Protein AF-A0A842V1J4-F1 (afdb_monomer_lite)

Structure (mmCIF, N/CA/C/O backbone):
data_AF-A0A842V1J4-F1
#
_entry.id   AF-A0A842V1J4-F1
#
loop_
_atom_site.group_PDB
_atom_site.id
_atom_site.type_symbol
_atom_site.label_atom_id
_atom_site.label_alt_id
_atom_site.label_comp_id
_atom_site.label_asym_id
_atom_site.label_entity_id
_atom_site.label_seq_id
_atom_site.pdbx_PDB_ins_code
_atom_site.Cartn_x
_atom_site.Cartn_y
_atom_site.Cartn_z
_atom_site.occupancy
_atom_site.B_iso_or_equiv
_atom_site.auth_seq_id
_atom_site.auth_comp_id
_atom_site.auth_asym_id
_atom_site.auth_atom_id
_atom_site.pdbx_PDB_model_num
ATOM 1 N N . MET A 1 1 ? 7.058 -19.349 8.840 1.00 51.25 1 MET A N 1
ATOM 2 C CA . MET A 1 1 ? 5.734 -18.700 9.004 1.00 51.25 1 MET A CA 1
ATOM 3 C C . MET A 1 1 ? 5.603 -17.561 7.998 1.00 51.25 1 MET A C 1
ATOM 5 O O . MET A 1 1 ? 6.221 -16.518 8.178 1.00 51.25 1 MET A O 1
ATOM 9 N N . GLY A 1 2 ? 4.884 -17.781 6.893 1.00 62.12 2 GLY A N 1
ATOM 10 C CA . GLY A 1 2 ? 4.712 -16.775 5.840 1.00 62.12 2 GLY A CA 1
ATOM 11 C C . GLY A 1 2 ? 3.814 -15.622 6.294 1.00 62.12 2 GLY A C 1
ATOM 12 O O . GLY A 1 2 ? 2.779 -15.837 6.920 1.00 62.12 2 GLY A O 1
ATOM 13 N N . ARG A 1 3 ? 4.195 -14.379 5.980 1.00 76.44 3 ARG A N 1
ATOM 14 C CA . ARG A 1 3 ? 3.360 -13.198 6.236 1.00 76.44 3 ARG A CA 1
ATOM 15 C C . ARG A 1 3 ? 2.304 -13.086 5.133 1.00 76.44 3 ARG A C 1
ATOM 17 O O . ARG A 1 3 ? 2.518 -12.400 4.136 1.00 76.44 3 ARG A O 1
ATOM 24 N N . ILE A 1 4 ? 1.178 -13.774 5.311 1.00 79.69 4 ILE A N 1
ATOM 25 C CA . ILE A 1 4 ? 0.044 -13.707 4.381 1.00 79.69 4 ILE A CA 1
ATOM 26 C C . ILE A 1 4 ? -0.628 -12.334 4.511 1.00 79.69 4 ILE A C 1
ATOM 28 O O . ILE A 1 4 ? -0.904 -11.855 5.613 1.00 79.69 4 ILE A O 1
ATOM 32 N N . ARG A 1 5 ? -0.872 -11.679 3.371 1.00 80.06 5 ARG A N 1
ATOM 33 C CA . ARG A 1 5 ? -1.662 -10.443 3.322 1.00 80.06 5 ARG A CA 1
ATOM 34 C C . ARG A 1 5 ? -3.123 -10.799 3.569 1.00 80.06 5 ARG A C 1
ATOM 36 O O . ARG A 1 5 ? -3.680 -11.592 2.816 1.00 80.06 5 ARG A O 1
ATOM 43 N N . THR A 1 6 ? -3.726 -10.215 4.598 1.00 90.19 6 THR A N 1
ATOM 44 C CA . THR A 1 6 ? -5.154 -10.405 4.868 1.00 90.19 6 THR A CA 1
ATOM 45 C C . THR A 1 6 ? -6.001 -9.723 3.793 1.00 90.19 6 THR A C 1
ATOM 47 O O . THR A 1 6 ? -5.547 -8.782 3.132 1.00 90.19 6 THR A O 1
ATOM 50 N N . VAL A 1 7 ? -7.239 -10.194 3.635 1.00 91.19 7 VAL A N 1
ATOM 51 C CA . VAL A 1 7 ? -8.222 -9.635 2.691 1.00 91.19 7 VAL A CA 1
ATOM 52 C C . VAL A 1 7 ? -8.452 -8.147 2.951 1.00 91.19 7 VAL A C 1
ATOM 54 O O . VAL A 1 7 ? -8.476 -7.359 2.014 1.00 91.19 7 VAL A O 1
ATOM 57 N N . GLU A 1 8 ? -8.510 -7.748 4.222 1.00 90.44 8 GLU A N 1
ATOM 58 C CA . GLU A 1 8 ? -8.647 -6.351 4.645 1.00 90.44 8 GLU A CA 1
ATOM 59 C C . GLU A 1 8 ? -7.568 -5.442 4.036 1.00 90.44 8 GLU A C 1
ATOM 61 O O . GLU A 1 8 ? -7.884 -4.414 3.441 1.00 90.44 8 GLU A O 1
ATOM 66 N N . ILE A 1 9 ? -6.289 -5.842 4.112 1.00 91.75 9 ILE A N 1
ATOM 67 C CA . ILE A 1 9 ? -5.185 -5.041 3.564 1.00 91.75 9 ILE A CA 1
ATOM 68 C C . ILE A 1 9 ? -5.324 -4.893 2.050 1.00 91.75 9 ILE A C 1
ATOM 70 O O . ILE A 1 9 ? -5.088 -3.801 1.537 1.00 91.75 9 ILE A O 1
ATOM 74 N N . ARG A 1 10 ? -5.702 -5.964 1.336 1.00 90.94 10 ARG A N 1
ATOM 75 C CA . ARG A 1 10 ? -5.929 -5.898 -0.116 1.00 90.94 10 ARG A CA 1
ATOM 76 C C . ARG A 1 10 ? -7.085 -4.958 -0.444 1.00 90.94 10 ARG A C 1
ATOM 78 O O . ARG A 1 10 ? -6.868 -4.007 -1.174 1.00 90.94 10 ARG A O 1
ATOM 85 N N . SER A 1 11 ? -8.236 -5.134 0.203 1.00 92.69 11 SER A N 1
ATOM 86 C CA . SER A 1 11 ? -9.426 -4.316 -0.049 1.00 92.69 11 SER A CA 1
ATOM 87 C C . SER A 1 11 ? -9.175 -2.822 0.174 1.00 92.69 11 SER A C 1
ATOM 89 O O . SER A 1 11 ? -9.555 -2.004 -0.659 1.00 92.69 11 SER A O 1
ATOM 91 N N . ILE A 1 12 ? -8.488 -2.447 1.260 1.00 92.62 12 ILE A N 1
ATOM 92 C CA . ILE A 1 12 ? -8.124 -1.043 1.509 1.00 92.62 12 ILE A CA 1
ATOM 93 C C . ILE A 1 12 ? -7.134 -0.545 0.449 1.00 92.62 12 ILE A C 1
ATOM 95 O O . ILE A 1 12 ? -7.269 0.574 -0.038 1.00 92.62 12 ILE A O 1
ATOM 99 N N . THR A 1 13 ? -6.157 -1.375 0.067 1.00 92.19 13 THR A N 1
ATOM 100 C CA . THR A 1 13 ? -5.198 -1.022 -0.992 1.00 92.19 13 THR A CA 1
ATOM 101 C C . THR A 1 13 ? -5.925 -0.749 -2.310 1.00 92.19 13 THR A C 1
ATOM 103 O O . THR A 1 13 ? -5.694 0.291 -2.915 1.00 92.19 13 THR A O 1
ATOM 106 N N . ASP A 1 14 ? -6.841 -1.629 -2.714 1.00 91.94 14 ASP A N 1
ATOM 107 C CA . ASP A 1 14 ? -7.593 -1.508 -3.966 1.00 91.94 14 ASP A CA 1
ATOM 108 C C . ASP A 1 14 ? -8.500 -0.272 -3.956 1.00 91.94 14 ASP A C 1
ATOM 110 O O . ASP A 1 14 ? -8.536 0.475 -4.931 1.00 91.94 14 ASP A O 1
ATOM 114 N N . LYS A 1 15 ? -9.162 0.020 -2.826 1.00 92.19 15 LYS A N 1
ATOM 115 C CA . LYS A 1 15 ? -9.942 1.259 -2.653 1.00 92.19 15 LYS A CA 1
ATOM 116 C C . LYS A 1 15 ? -9.083 2.508 -2.834 1.00 92.19 15 LYS A C 1
ATOM 118 O O . LYS A 1 15 ? -9.506 3.453 -3.493 1.00 92.19 15 LYS A O 1
ATOM 123 N N . ILE A 1 16 ? -7.884 2.519 -2.253 1.00 91.81 16 ILE A N 1
ATOM 124 C CA . ILE A 1 16 ? -6.962 3.652 -2.370 1.00 91.81 16 ILE A CA 1
ATOM 125 C C . ILE A 1 16 ? -6.465 3.791 -3.803 1.00 91.81 16 ILE A C 1
ATOM 127 O O . ILE A 1 16 ? -6.448 4.906 -4.309 1.00 91.81 16 ILE A O 1
ATOM 131 N N . LEU A 1 17 ? -6.109 2.689 -4.463 1.00 90.00 17 LEU A N 1
ATOM 132 C CA . LEU A 1 17 ? -5.642 2.709 -5.850 1.00 90.00 17 LEU A CA 1
ATOM 133 C C . LEU A 1 17 ? -6.749 3.069 -6.849 1.00 90.00 17 LEU A C 1
ATOM 135 O O . LEU A 1 17 ? -6.458 3.648 -7.892 1.00 90.00 17 LEU A O 1
ATOM 139 N N . GLY A 1 18 ? -8.009 2.782 -6.517 1.00 87.56 18 GLY A N 1
ATOM 140 C CA . GLY A 1 18 ? -9.166 3.250 -7.278 1.00 87.56 18 GLY A CA 1
ATOM 141 C C . GLY A 1 18 ? -9.406 4.759 -7.150 1.00 87.56 18 GLY A C 1
ATOM 142 O O . GLY A 1 18 ? -9.894 5.374 -8.092 1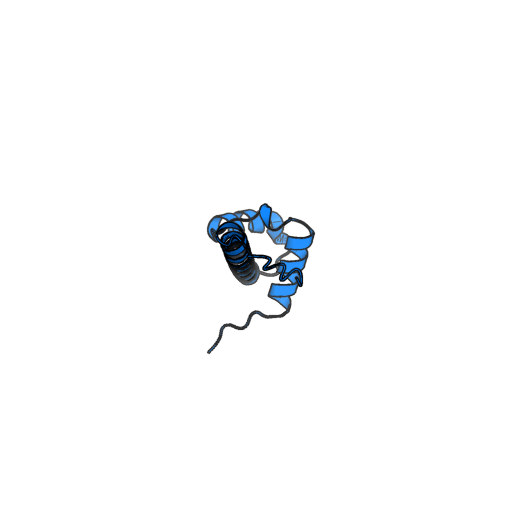.00 87.56 18 GLY A O 1
ATOM 143 N N . LYS A 1 19 ? -9.048 5.368 -6.009 1.00 88.94 19 LYS A N 1
ATOM 144 C CA . LYS A 1 19 ? -9.148 6.825 -5.784 1.00 88.94 19 LYS A CA 1
ATOM 145 C C . LYS A 1 19 ? -7.917 7.589 -6.281 1.00 88.94 19 LYS A C 1
ATOM 147 O O . LYS A 1 19 ? -8.039 8.697 -6.792 1.00 88.94 19 LYS A O 1
ATOM 152 N N . TYR A 1 20 ? -6.734 7.011 -6.100 1.00 85.94 20 TYR A N 1
ATOM 153 C CA . TYR A 1 20 ? -5.440 7.597 -6.422 1.00 85.94 20 TYR A CA 1
ATOM 154 C C . TYR A 1 20 ? -4.669 6.591 -7.267 1.00 85.94 20 TYR A C 1
ATOM 156 O O . TYR A 1 20 ? -4.205 5.576 -6.750 1.00 85.94 20 TYR A O 1
ATOM 164 N N . SER A 1 21 ? -4.531 6.869 -8.562 1.00 84.06 21 SER A N 1
ATOM 165 C CA . SER A 1 21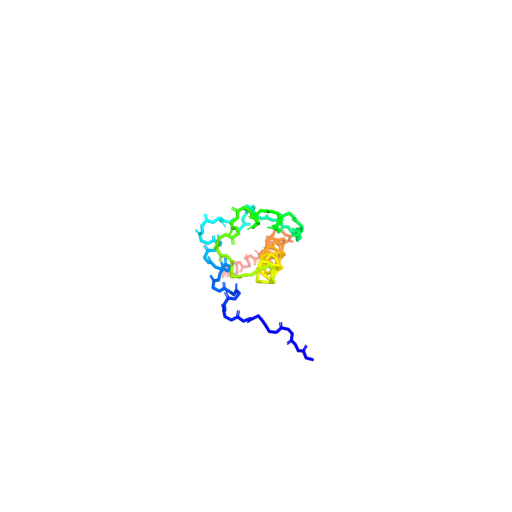 ? -3.804 6.005 -9.491 1.00 84.06 21 SER A CA 1
ATOM 166 C C . SER A 1 21 ? -2.440 5.592 -8.933 1.00 84.06 21 SER A C 1
ATOM 168 O O . SER A 1 21 ? -1.759 6.381 -8.276 1.00 84.06 21 SER A O 1
ATOM 170 N N . LEU A 1 22 ? -2.006 4.368 -9.246 1.00 84.44 22 LEU A N 1
ATOM 171 C CA . LEU A 1 22 ? -0.738 3.803 -8.762 1.00 84.44 22 LEU A CA 1
ATOM 172 C C . LEU A 1 22 ? 0.491 4.682 -9.075 1.00 84.44 22 LEU A C 1
ATOM 174 O O . LEU A 1 22 ? 1.464 4.653 -8.333 1.00 84.44 22 LEU A O 1
ATOM 178 N N . ASP A 1 23 ? 0.413 5.500 -10.123 1.00 85.31 23 ASP A N 1
ATOM 179 C CA . ASP A 1 23 ? 1.442 6.463 -10.536 1.00 85.31 23 ASP A CA 1
ATOM 180 C C . ASP A 1 23 ? 1.680 7.597 -9.516 1.00 85.31 23 ASP A C 1
ATOM 182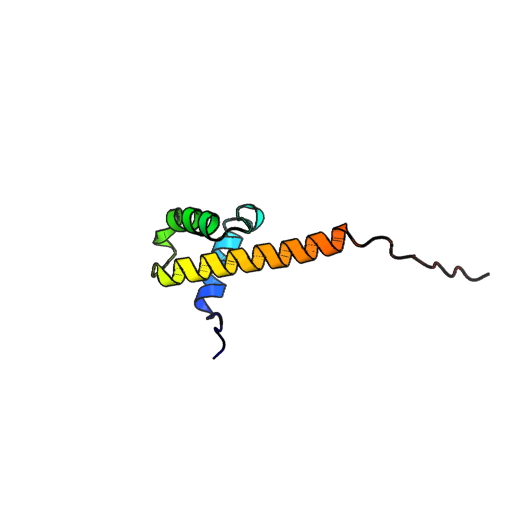 O O . ASP A 1 23 ? 2.757 8.172 -9.433 1.00 85.31 23 ASP A O 1
ATOM 186 N N . SER A 1 24 ? 0.694 7.880 -8.657 1.00 86.69 24 SER A N 1
ATOM 187 C CA . SER A 1 24 ? 0.825 8.849 -7.555 1.00 86.69 24 SER A CA 1
ATOM 188 C C . SER A 1 24 ? 1.678 8.344 -6.384 1.00 86.69 24 SER A C 1
ATOM 190 O O . SER A 1 24 ? 1.886 9.077 -5.408 1.00 86.69 24 SER A O 1
ATOM 192 N N . PHE A 1 25 ? 2.117 7.088 -6.444 1.00 91.44 25 PHE A N 1
ATOM 193 C CA . PHE A 1 25 ? 2.938 6.436 -5.435 1.00 91.44 25 PHE A CA 1
ATOM 194 C C . PHE A 1 25 ? 4.366 6.223 -5.939 1.00 91.44 25 PHE A C 1
ATOM 196 O O . PHE A 1 25 ? 4.694 6.461 -7.094 1.00 91.44 25 PHE A O 1
ATOM 203 N N . SER A 1 26 ? 5.237 5.807 -5.027 1.00 92.69 26 SER A N 1
ATOM 204 C CA . SER A 1 26 ? 6.670 5.644 -5.261 1.00 92.69 26 SER A CA 1
ATOM 205 C C . SER A 1 26 ? 7.125 4.223 -4.921 1.00 92.69 26 SER A C 1
ATOM 207 O O . SER A 1 26 ? 6.425 3.453 -4.254 1.00 92.69 26 SER A O 1
ATOM 209 N N . ASP A 1 27 ? 8.346 3.873 -5.314 1.00 93.00 27 ASP A N 1
ATOM 210 C CA . ASP A 1 27 ? 9.029 2.649 -4.889 1.00 93.00 27 ASP A CA 1
ATOM 211 C C . ASP A 1 27 ? 9.587 2.739 -3.452 1.00 93.00 27 ASP A C 1
ATOM 213 O O . ASP A 1 27 ? 10.115 1.755 -2.911 1.00 93.00 27 ASP A O 1
ATOM 217 N N . LYS A 1 28 ? 9.441 3.906 -2.812 1.00 93.81 28 LYS A N 1
ATOM 218 C CA . LYS A 1 28 ? 9.886 4.194 -1.447 1.00 93.81 28 LYS A CA 1
ATOM 219 C C . LYS A 1 28 ? 8.740 4.116 -0.440 1.00 93.81 28 LYS A C 1
ATOM 221 O O . LYS A 1 28 ? 7.773 4.873 -0.468 1.00 93.81 28 LYS A O 1
ATOM 226 N N . PHE A 1 29 ? 8.922 3.253 0.560 1.00 94.25 29 PHE A N 1
ATOM 227 C CA . PHE A 1 29 ? 7.961 3.057 1.650 1.00 94.25 29 PHE A CA 1
ATOM 228 C C . PHE A 1 29 ? 7.636 4.343 2.423 1.00 94.25 29 PHE A C 1
ATOM 230 O O . PHE A 1 29 ? 6.482 4.566 2.784 1.00 94.25 29 PHE A O 1
ATOM 237 N N . ARG A 1 30 ? 8.650 5.167 2.722 1.00 94.81 30 ARG A N 1
ATOM 238 C CA . ARG A 1 30 ? 8.484 6.374 3.544 1.00 94.81 30 ARG A CA 1
ATOM 239 C C . ARG A 1 30 ? 7.576 7.392 2.857 1.00 94.81 30 ARG A C 1
ATOM 241 O O . ARG A 1 30 ? 6.672 7.899 3.508 1.00 94.81 30 ARG A O 1
ATOM 248 N N . ASP A 1 31 ? 7.765 7.599 1.559 1.00 94.00 31 ASP A N 1
ATOM 249 C CA . ASP A 1 31 ? 6.976 8.546 0.767 1.00 94.00 31 ASP A CA 1
ATOM 250 C C . ASP A 1 31 ? 5.515 8.096 0.688 1.00 94.00 31 ASP A C 1
ATOM 252 O O . ASP A 1 31 ? 4.601 8.857 1.007 1.00 94.00 31 ASP A O 1
ATOM 256 N N . ASN A 1 32 ? 5.298 6.809 0.395 1.00 93.44 32 ASN A N 1
ATOM 257 C CA . ASN A 1 32 ? 3.962 6.214 0.387 1.00 93.44 32 ASN A CA 1
ATOM 258 C C . ASN A 1 32 ? 3.285 6.343 1.754 1.00 93.44 32 ASN A C 1
ATOM 260 O O . ASN A 1 32 ? 2.116 6.698 1.844 1.00 93.44 32 ASN A O 1
ATOM 264 N N . LYS A 1 33 ? 4.019 6.091 2.840 1.00 94.25 33 LYS A N 1
ATOM 265 C CA . LYS A 1 33 ? 3.492 6.202 4.200 1.00 94.25 33 LYS A CA 1
ATOM 266 C C . LYS A 1 33 ? 3.077 7.630 4.547 1.00 94.25 33 LYS A C 1
ATOM 268 O O . LYS A 1 33 ? 2.005 7.793 5.121 1.00 94.25 33 LYS A O 1
ATOM 273 N N . GLU A 1 34 ? 3.901 8.633 4.249 1.00 94.00 34 GLU A N 1
ATOM 274 C CA . GLU A 1 34 ? 3.540 10.033 4.515 1.00 94.00 34 GLU A CA 1
ATOM 275 C C . GLU A 1 34 ? 2.302 10.436 3.713 1.00 94.00 34 GLU A C 1
ATOM 277 O O . GLU A 1 34 ? 1.379 11.011 4.282 1.00 94.00 34 GLU A O 1
ATOM 282 N N . ARG A 1 35 ? 2.211 10.025 2.443 1.00 91.50 35 ARG A N 1
ATOM 283 C CA . ARG A 1 35 ? 1.019 10.272 1.622 1.00 91.50 35 ARG A CA 1
ATOM 284 C C . ARG A 1 35 ? -0.238 9.619 2.203 1.00 91.50 35 ARG A C 1
ATOM 286 O O . ARG A 1 35 ? -1.291 10.243 2.260 1.00 91.50 35 ARG A O 1
ATOM 293 N N . LEU A 1 36 ? -0.127 8.381 2.685 1.00 92.38 36 LEU A N 1
ATOM 294 C CA . LEU A 1 36 ? -1.245 7.675 3.313 1.00 92.38 36 LEU A CA 1
ATOM 295 C C . LEU A 1 36 ? -1.637 8.248 4.680 1.00 92.38 36 LEU A C 1
ATOM 297 O O . LEU A 1 36 ? -2.782 8.082 5.088 1.00 92.38 36 LEU A O 1
ATOM 301 N N . LYS A 1 37 ? -0.737 8.930 5.401 1.00 92.62 37 LYS A N 1
ATOM 302 C CA . LYS A 1 37 ? -1.107 9.605 6.658 1.00 92.62 37 LYS A CA 1
ATOM 303 C C . LYS A 1 37 ? -2.111 10.729 6.432 1.00 92.62 37 LYS A C 1
ATOM 305 O O . LYS A 1 37 ? -2.951 10.941 7.297 1.00 92.62 37 LYS A O 1
ATOM 310 N N . SER A 1 38 ? -2.057 11.412 5.291 1.00 88.94 38 SER A N 1
ATOM 311 C CA . SER A 1 38 ? -3.071 12.408 4.920 1.00 88.94 38 SER A CA 1
ATOM 312 C C . SER A 1 38 ? -4.460 11.791 4.719 1.00 88.94 38 SER A C 1
ATOM 314 O O . SER A 1 38 ? -5.444 12.514 4.698 1.00 88.94 38 SER A O 1
ATOM 316 N N . LEU A 1 39 ? -4.541 10.462 4.607 1.00 87.06 39 LEU A N 1
ATOM 317 C CA . LEU A 1 39 ? -5.765 9.674 4.470 1.00 87.06 39 LEU A CA 1
ATOM 318 C C . LEU A 1 39 ? -6.028 8.830 5.729 1.00 87.06 39 LEU A C 1
ATOM 320 O O . LEU A 1 39 ? -6.619 7.757 5.641 1.00 87.06 39 LEU A O 1
ATOM 324 N N . ALA A 1 40 ? -5.535 9.266 6.896 1.00 80.56 40 ALA A N 1
ATOM 325 C CA . ALA A 1 40 ? -5.550 8.481 8.133 1.00 80.56 40 ALA A CA 1
ATOM 326 C C . ALA A 1 40 ? -6.943 7.954 8.524 1.00 80.56 40 ALA A C 1
ATOM 328 O O . ALA A 1 40 ? -7.026 6.865 9.088 1.00 80.56 40 ALA A O 1
ATOM 329 N N . GLU A 1 41 ? -8.009 8.686 8.196 1.00 83.62 41 GLU A N 1
ATOM 330 C CA . GLU A 1 41 ? -9.402 8.321 8.492 1.00 83.62 41 GLU A CA 1
ATOM 331 C C . GLU A 1 41 ? -9.850 7.023 7.798 1.00 83.62 41 GLU A C 1
ATOM 333 O O . GLU A 1 41 ? -10.704 6.309 8.314 1.00 83.62 41 GLU A O 1
ATOM 338 N N . GLU A 1 42 ? -9.216 6.647 6.683 1.00 81.44 42 GLU A N 1
ATOM 339 C CA . GLU A 1 42 ? -9.509 5.403 5.955 1.00 81.44 42 GLU A CA 1
ATOM 340 C C . GLU A 1 42 ? -8.894 4.161 6.632 1.00 81.44 42 GLU A C 1
ATOM 342 O O . GLU A 1 42 ? -9.121 3.030 6.189 1.00 81.44 42 GLU A O 1
ATOM 347 N N . PHE A 1 43 ? -8.080 4.339 7.684 1.00 90.56 43 PHE A N 1
ATOM 348 C CA . PHE A 1 43 ? -7.330 3.256 8.315 1.00 90.56 43 PHE A CA 1
ATOM 349 C C . PHE A 1 43 ? -7.747 3.019 9.770 1.00 90.56 43 PHE A C 1
ATOM 351 O O . PHE A 1 43 ? -7.615 3.908 10.608 1.00 90.56 43 PHE A O 1
ATOM 358 N N . PRO A 1 44 ? -8.074 1.770 10.145 1.00 89.75 44 PRO A N 1
ATOM 359 C CA . PRO A 1 44 ? -8.449 1.446 11.521 1.00 89.75 44 PRO A CA 1
ATOM 360 C C . PRO A 1 44 ? -7.260 1.497 12.494 1.00 89.75 44 PRO A C 1
ATOM 362 O O . PRO A 1 44 ? -7.439 1.527 13.707 1.00 89.75 44 PRO A O 1
ATOM 365 N N . SER A 1 45 ? -6.017 1.449 11.995 1.00 92.94 45 SER A N 1
ATOM 366 C CA . SER A 1 45 ? -4.827 1.567 12.840 1.00 92.94 45 SER A CA 1
ATOM 367 C C . SER A 1 45 ? -3.563 1.927 12.058 1.00 92.94 45 SER A C 1
ATOM 369 O O . SER A 1 45 ? -3.399 1.593 10.881 1.00 92.94 45 SER A O 1
ATOM 371 N N . LYS A 1 46 ? -2.568 2.474 12.772 1.00 92.94 46 LYS A N 1
ATOM 372 C CA . LYS A 1 46 ? -1.202 2.701 12.258 1.00 92.94 46 LYS A CA 1
ATOM 373 C C . LYS A 1 46 ? -0.554 1.425 11.703 1.00 92.94 46 LYS A C 1
ATOM 375 O O . LYS A 1 46 ? 0.260 1.485 10.780 1.00 92.94 46 LYS A O 1
ATOM 380 N N . LYS A 1 47 ? -0.891 0.258 12.265 1.00 92.00 47 LYS A N 1
ATOM 381 C CA . LYS A 1 47 ? -0.379 -1.041 11.806 1.00 92.00 47 LYS A CA 1
ATOM 382 C C . LYS A 1 47 ? -0.939 -1.398 10.431 1.00 92.00 47 LYS A C 1
ATOM 384 O O . LYS A 1 47 ? -0.183 -1.886 9.592 1.00 92.00 47 LYS A O 1
ATOM 389 N N . VAL A 1 48 ? -2.225 -1.134 10.203 1.00 92.75 48 VAL A N 1
ATOM 390 C CA . VAL A 1 48 ? -2.882 -1.335 8.906 1.00 92.75 48 VAL A CA 1
ATOM 391 C C . VAL A 1 48 ? -2.323 -0.362 7.871 1.00 92.75 48 VAL A C 1
ATOM 393 O O . VAL A 1 48 ? -1.869 -0.823 6.828 1.00 92.75 48 VAL A O 1
ATOM 396 N N . LEU A 1 49 ? -2.182 0.926 8.205 1.00 94.19 49 LEU A N 1
ATOM 397 C CA . LEU A 1 49 ? -1.546 1.920 7.328 1.00 94.19 49 LEU A CA 1
ATOM 398 C C . LEU A 1 49 ? -0.148 1.479 6.874 1.00 94.19 49 LEU A C 1
ATOM 400 O O . LEU A 1 49 ? 0.149 1.468 5.683 1.00 94.19 49 LEU A O 1
ATOM 404 N N . ASN A 1 50 ? 0.709 1.038 7.802 1.00 94.75 50 ASN A N 1
ATOM 405 C CA . ASN A 1 50 ? 2.054 0.569 7.451 1.00 94.75 50 ASN A CA 1
ATOM 406 C C . ASN A 1 50 ? 2.022 -0.676 6.544 1.00 94.75 50 ASN A C 1
ATOM 408 O O . ASN A 1 50 ? 2.869 -0.827 5.665 1.00 94.75 50 ASN A O 1
ATOM 412 N N . ARG A 1 51 ? 1.067 -1.589 6.755 1.00 94.19 51 ARG A N 1
ATOM 413 C CA . ARG A 1 51 ? 0.911 -2.782 5.908 1.00 94.19 51 ARG A CA 1
ATOM 414 C C . ARG A 1 51 ? 0.431 -2.416 4.506 1.00 94.19 51 ARG A C 1
ATOM 416 O O . ARG A 1 51 ? 0.949 -2.981 3.548 1.00 94.19 51 ARG A O 1
ATOM 423 N N . VAL A 1 52 ? -0.493 -1.466 4.392 1.00 94.31 52 VAL A N 1
ATOM 424 C CA . VAL A 1 52 ? -0.977 -0.946 3.106 1.00 94.31 52 VAL A CA 1
ATOM 425 C C . VAL A 1 52 ? 0.138 -0.199 2.373 1.00 94.31 52 VAL A C 1
ATOM 427 O O . VAL A 1 52 ? 0.404 -0.518 1.220 1.00 94.31 52 VAL A O 1
ATOM 430 N N . ALA A 1 53 ? 0.885 0.683 3.048 1.00 95.06 53 ALA A N 1
ATOM 431 C CA . ALA A 1 53 ? 2.051 1.361 2.467 1.00 95.06 53 ALA A CA 1
ATOM 432 C C . ALA A 1 53 ? 3.070 0.360 1.892 1.00 95.06 53 ALA A C 1
ATOM 434 O O . ALA A 1 53 ? 3.561 0.520 0.774 1.00 95.06 53 ALA A O 1
ATOM 435 N N . GLY A 1 54 ? 3.361 -0.714 2.635 1.00 94.75 54 GLY A N 1
ATOM 436 C CA . GLY A 1 54 ? 4.228 -1.794 2.162 1.00 94.75 54 GLY A CA 1
ATOM 437 C C . GLY A 1 54 ? 3.638 -2.575 0.985 1.00 94.75 54 GLY A C 1
ATOM 438 O O . GLY A 1 54 ? 4.379 -2.979 0.091 1.00 94.75 54 GLY A O 1
ATOM 439 N N . ASN A 1 55 ? 2.317 -2.767 0.957 1.00 94.44 55 ASN A N 1
ATOM 440 C CA . ASN A 1 55 ? 1.641 -3.432 -0.151 1.00 94.44 55 ASN A CA 1
ATOM 441 C C . ASN A 1 55 ? 1.712 -2.605 -1.440 1.00 94.44 55 ASN A C 1
ATOM 443 O O . ASN A 1 55 ? 2.145 -3.134 -2.458 1.00 94.44 55 ASN A O 1
ATOM 447 N N . ILE A 1 56 ? 1.394 -1.309 -1.370 1.00 93.75 56 ILE A N 1
ATOM 448 C CA . ILE A 1 56 ? 1.496 -0.371 -2.499 1.00 93.75 56 ILE A CA 1
ATOM 449 C C . ILE A 1 56 ? 2.927 -0.325 -3.033 1.00 93.75 56 ILE A C 1
ATOM 451 O O . ILE A 1 56 ? 3.139 -0.450 -4.232 1.00 93.75 56 ILE A O 1
ATOM 455 N N . THR A 1 57 ? 3.919 -0.234 -2.143 1.00 95.00 57 THR A N 1
ATOM 456 C CA . THR A 1 57 ? 5.338 -0.218 -2.541 1.00 95.00 57 THR A CA 1
ATOM 457 C C . THR A 1 57 ? 5.719 -1.473 -3.329 1.00 95.00 57 THR A C 1
ATOM 459 O O . THR A 1 57 ? 6.487 -1.400 -4.284 1.00 95.00 57 THR A O 1
ATOM 462 N N . ARG A 1 58 ? 5.193 -2.638 -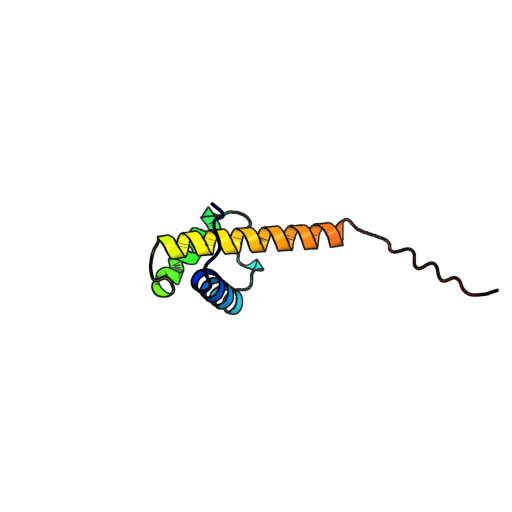2.931 1.00 92.19 58 ARG A N 1
ATOM 463 C CA . ARG A 1 58 ? 5.435 -3.889 -3.653 1.00 92.19 58 ARG A CA 1
ATOM 464 C C . ARG A 1 58 ? 4.732 -3.899 -5.009 1.00 92.19 58 ARG A C 1
ATOM 466 O O . ARG A 1 58 ? 5.397 -4.177 -5.991 1.00 92.19 58 ARG A O 1
ATOM 473 N N . LEU A 1 59 ? 3.459 -3.506 -5.072 1.00 91.06 59 LEU A N 1
ATOM 474 C CA . LEU A 1 59 ? 2.717 -3.406 -6.336 1.00 91.06 59 LEU A CA 1
ATOM 475 C C . LEU A 1 59 ? 3.384 -2.446 -7.328 1.00 91.06 59 LEU A C 1
ATOM 477 O O . LEU A 1 59 ? 3.477 -2.748 -8.510 1.00 91.06 59 LEU A O 1
ATOM 481 N N . PHE A 1 60 ? 3.889 -1.312 -6.843 1.00 92.00 60 PHE A N 1
ATOM 482 C CA . PHE A 1 60 ? 4.612 -0.352 -7.670 1.00 92.00 60 PHE A CA 1
ATOM 483 C C . PHE A 1 60 ? 5.896 -0.958 -8.251 1.00 92.00 60 PHE A C 1
ATOM 485 O O . PHE A 1 60 ? 6.196 -0.774 -9.427 1.00 92.00 60 PHE A O 1
ATOM 492 N N . LYS A 1 61 ? 6.654 -1.704 -7.438 1.00 89.88 61 LYS A N 1
ATOM 493 C CA . LYS A 1 61 ? 7.876 -2.385 -7.886 1.00 89.88 61 LYS A CA 1
ATOM 494 C C . LYS A 1 61 ? 7.589 -3.503 -8.877 1.00 89.88 61 LYS A C 1
ATOM 496 O O . LYS A 1 61 ? 8.301 -3.585 -9.871 1.00 89.88 61 LYS A O 1
ATOM 501 N N . ASP A 1 62 ? 6.567 -4.309 -8.607 1.00 89.56 62 ASP A N 1
ATOM 502 C CA . ASP A 1 62 ? 6.143 -5.403 -9.481 1.00 89.56 62 ASP A CA 1
ATOM 503 C C . ASP A 1 62 ? 5.748 -4.821 -10.855 1.00 89.56 62 ASP A C 1
ATOM 505 O O . ASP A 1 62 ? 6.363 -5.162 -11.862 1.00 89.56 62 ASP A O 1
ATOM 509 N N . LYS A 1 63 ? 4.895 -3.785 -10.878 1.00 87.88 63 LYS A N 1
ATOM 510 C CA . LYS A 1 63 ? 4.502 -3.099 -12.120 1.00 87.88 63 LYS A CA 1
ATOM 511 C C . LYS A 1 63 ? 5.671 -2.442 -12.852 1.00 87.88 63 LYS A C 1
ATOM 513 O O . LYS A 1 63 ? 5.727 -2.455 -14.076 1.00 87.88 63 LYS A O 1
ATOM 518 N N . ARG A 1 64 ? 6.614 -1.838 -12.123 1.00 84.75 64 ARG A N 1
ATOM 519 C CA . ARG A 1 64 ? 7.808 -1.231 -12.729 1.00 84.75 64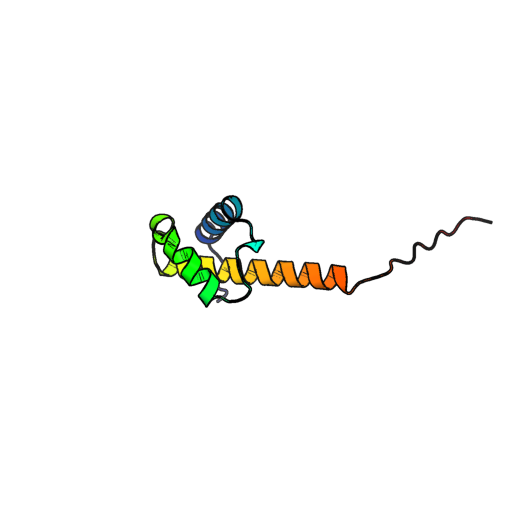 ARG A CA 1
ATOM 520 C C . ARG A 1 64 ? 8.733 -2.286 -13.332 1.00 84.75 64 ARG A C 1
ATOM 522 O O . ARG A 1 64 ? 9.363 -2.001 -14.343 1.00 84.75 64 ARG A O 1
ATOM 529 N N . ALA A 1 65 ? 8.834 -3.464 -12.720 1.00 85.06 65 ALA A N 1
ATOM 530 C CA . ALA A 1 65 ? 9.596 -4.578 -13.270 1.00 85.06 65 ALA A CA 1
ATOM 531 C C . ALA A 1 65 ? 8.949 -5.096 -14.561 1.00 85.06 65 ALA A C 1
ATOM 533 O O . ALA A 1 65 ? 9.649 -5.204 -15.561 1.00 85.06 65 ALA A O 1
ATOM 534 N N . GLU A 1 66 ? 7.625 -5.285 -14.573 1.00 84.88 66 GLU A N 1
ATOM 535 C CA . GLU A 1 66 ? 6.864 -5.638 -15.783 1.00 84.88 66 GLU A CA 1
ATOM 536 C C . GLU A 1 66 ? 7.071 -4.599 -16.897 1.00 84.88 66 GLU A C 1
ATOM 538 O O . GLU A 1 66 ? 7.384 -4.933 -18.034 1.00 84.88 66 GLU A O 1
ATOM 543 N N . MET A 1 67 ? 6.975 -3.308 -16.565 1.00 78.75 67 MET A N 1
ATOM 544 C CA . MET A 1 67 ? 7.172 -2.231 -17.537 1.00 78.75 67 MET A CA 1
ATOM 545 C C . MET A 1 67 ? 8.616 -2.156 -18.048 1.00 78.75 67 MET A C 1
ATOM 547 O O . MET A 1 67 ? 8.841 -1.820 -19.206 1.00 78.75 67 MET A O 1
ATOM 551 N N . LYS A 1 68 ? 9.599 -2.462 -17.193 1.00 74.38 68 LYS A N 1
ATOM 552 C CA . LYS A 1 68 ? 11.011 -2.528 -17.576 1.00 74.38 68 LYS A CA 1
ATOM 553 C C . LYS A 1 68 ? 11.266 -3.696 -18.531 1.00 74.38 68 LYS A C 1
ATOM 555 O O . LYS A 1 68 ? 11.950 -3.499 -19.526 1.00 74.38 68 LYS A O 1
ATOM 560 N N . GLU A 1 69 ? 10.685 -4.861 -18.264 1.00 76.81 69 GLU A N 1
ATOM 561 C CA . GLU A 1 69 ? 10.766 -6.033 -19.143 1.00 76.81 69 GLU A CA 1
ATOM 562 C C . GLU A 1 69 ? 10.152 -5.747 -20.523 1.00 76.81 69 GLU A C 1
ATOM 564 O O . GLU A 1 69 ? 10.760 -6.056 -21.543 1.00 76.81 69 GLU A O 1
ATOM 569 N N . LEU A 1 70 ? 9.018 -5.039 -20.566 1.00 75.56 70 LEU A N 1
ATOM 570 C CA . LEU A 1 70 ? 8.387 -4.585 -21.813 1.00 75.56 70 LEU A CA 1
ATOM 571 C C . LEU A 1 70 ? 9.220 -3.554 -22.597 1.00 75.56 70 LEU A C 1
ATOM 573 O O . LEU A 1 70 ? 9.085 -3.465 -23.812 1.00 75.56 70 LEU A O 1
ATOM 577 N N . LEU A 1 71 ? 10.042 -2.746 -21.919 1.00 68.38 71 LEU A N 1
ATOM 578 C CA . LEU A 1 71 ? 10.876 -1.711 -22.547 1.00 68.38 71 LEU A CA 1
ATOM 579 C C . LEU A 1 71 ? 12.261 -2.227 -22.964 1.00 68.38 71 LEU A C 1
ATO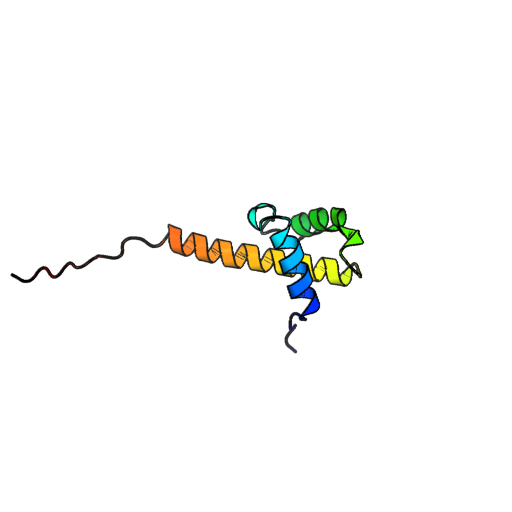M 581 O O . LEU A 1 71 ? 12.849 -1.687 -23.897 1.00 68.38 71 LEU A O 1
ATOM 585 N N . GLU A 1 72 ? 12.793 -3.241 -22.277 1.00 69.50 72 GLU A N 1
ATOM 586 C CA . GLU A 1 72 ? 14.083 -3.873 -22.598 1.00 69.50 72 GLU A CA 1
ATOM 587 C C . GLU A 1 72 ? 13.937 -5.111 -23.509 1.00 69.50 72 GLU A C 1
ATOM 589 O O . GLU A 1 72 ? 14.944 -5.643 -23.973 1.00 69.50 72 GLU A O 1
ATOM 594 N N . GLY A 1 73 ? 12.707 -5.546 -23.813 1.00 55.16 73 GLY A N 1
ATOM 595 C CA . GLY A 1 73 ? 12.405 -6.589 -24.794 1.00 55.16 73 GLY A CA 1
ATOM 596 C C . GLY A 1 73 ? 11.962 -6.031 -26.152 1.00 55.16 73 GLY A C 1
ATOM 597 O O . GLY A 1 73 ? 10.822 -5.608 -26.316 1.00 55.16 73 GLY A O 1
ATOM 598 N N . GLY A 1 74 ? 12.829 -6.102 -27.160 1.00 44.72 74 GLY A N 1
ATOM 599 C CA . GLY A 1 74 ? 12.446 -6.019 -28.575 1.00 44.72 74 GLY A CA 1
ATOM 600 C C . GLY A 1 74 ? 13.494 -6.708 -29.460 1.00 44.72 74 GLY A C 1
ATOM 601 O O . GLY A 1 74 ? 14.647 -6.772 -29.030 1.00 44.72 74 GLY A O 1
ATOM 602 N N . PRO A 1 75 ? 13.171 -7.199 -30.677 1.00 50.03 75 PRO A N 1
ATOM 603 C CA . PRO A 1 75 ? 11.866 -7.368 -31.329 1.00 50.03 75 PRO A CA 1
ATOM 604 C C . PRO A 1 75 ? 11.339 -8.817 -31.205 1.00 50.03 75 PRO A C 1
ATOM 606 O O . PRO A 1 75 ? 12.119 -9.757 -31.094 1.00 50.03 75 PRO A O 1
ATOM 609 N N . GLN A 1 76 ? 10.019 -9.027 -31.291 1.00 56.91 76 GLN A N 1
ATOM 610 C CA . GLN A 1 76 ? 9.540 -10.309 -31.817 1.00 56.91 76 GLN A CA 1
ATOM 611 C C . GLN A 1 76 ? 9.811 -10.290 -33.319 1.00 56.91 76 GLN A C 1
ATOM 613 O O . GLN A 1 76 ? 9.196 -9.506 -34.043 1.00 56.91 76 GLN A O 1
ATOM 618 N N . GLU A 1 77 ? 10.754 -11.115 -33.766 1.00 45.00 77 GLU A N 1
ATOM 619 C CA . GLU A 1 77 ? 10.845 -11.510 -35.165 1.00 45.00 77 GLU A CA 1
ATOM 620 C C . GLU A 1 77 ? 9.498 -12.135 -35.536 1.00 45.00 77 GLU A C 1
ATOM 622 O O . GLU A 1 77 ? 9.144 -13.228 -35.099 1.00 45.00 77 GLU A O 1
ATOM 627 N N . ILE A 1 78 ? 8.691 -11.375 -36.273 1.00 56.41 78 ILE A N 1
ATOM 628 C CA . ILE A 1 78 ? 7.598 -11.943 -37.044 1.00 56.41 78 ILE A CA 1
ATOM 629 C C . ILE A 1 78 ? 8.310 -12.611 -38.216 1.00 56.41 78 ILE A C 1
ATOM 631 O O . ILE A 1 78 ? 8.577 -11.970 -39.231 1.00 56.41 78 ILE A O 1
ATOM 635 N N . GLU A 1 79 ? 8.701 -13.871 -38.037 1.00 47.06 79 GLU A N 1
ATOM 636 C CA . GLU A 1 79 ? 8.988 -14.752 -39.162 1.00 47.06 79 GLU A CA 1
ATOM 637 C C . GLU A 1 79 ? 7.654 -14.966 -39.882 1.00 47.06 79 GLU A C 1
ATOM 639 O O . GLU A 1 79 ? 6.891 -15.891 -39.603 1.00 47.06 79 GLU A O 1
ATOM 644 N N . ASP A 1 80 ? 7.327 -14.024 -40.765 1.00 44.84 80 ASP A N 1
ATOM 645 C CA . ASP A 1 80 ? 6.370 -14.246 -41.834 1.00 44.84 80 ASP A CA 1
ATOM 646 C C . ASP A 1 80 ? 7.041 -15.262 -42.767 1.00 44.84 80 ASP A C 1
ATOM 648 O O . ASP A 1 80 ? 7.738 -14.908 -43.720 1.00 44.84 80 ASP A O 1
ATOM 652 N N . GLU A 1 81 ? 6.886 -16.550 -42.449 1.00 51.66 81 GLU A N 1
ATOM 653 C CA . GLU A 1 81 ? 7.000 -17.634 -43.425 1.00 51.66 81 GLU A CA 1
ATOM 654 C C . GLU A 1 81 ? 5.858 -17.452 -44.442 1.00 51.66 81 GLU A C 1
ATOM 656 O O . GLU A 1 81 ? 4.874 -18.194 -44.494 1.00 51.66 81 GLU A O 1
ATOM 661 N N . SER A 1 82 ? 5.973 -16.399 -45.254 1.00 44.97 82 SER A N 1
ATOM 662 C CA . SER A 1 82 ? 5.268 -16.289 -46.516 1.00 44.97 82 SER A CA 1
ATOM 663 C C . SER A 1 82 ? 5.800 -17.399 -47.410 1.00 44.97 82 SER A C 1
ATOM 665 O O . SER A 1 82 ? 6.879 -17.302 -47.994 1.00 44.97 82 SER A O 1
ATOM 667 N N . LEU A 1 83 ? 5.011 -18.472 -47.455 1.00 51.62 83 LEU A N 1
ATOM 668 C CA . LEU A 1 83 ? 5.027 -19.535 -48.450 1.00 51.62 83 LEU A CA 1
ATOM 669 C C . LEU A 1 83 ? 5.469 -19.004 -49.823 1.00 51.62 83 LEU A C 1
ATOM 671 O O . LEU A 1 83 ? 4.813 -18.146 -50.419 1.00 51.62 83 LEU A O 1
ATOM 675 N N . SER A 1 84 ? 6.561 -19.554 -50.342 1.00 47.94 84 SER A N 1
ATOM 676 C CA . SER A 1 84 ? 6.915 -19.529 -51.763 1.00 47.94 84 SER A CA 1
ATOM 677 C C . SER A 1 84 ? 7.495 -20.874 -52.160 1.00 47.94 84 SER A C 1
ATOM 679 O O . SER A 1 84 ? 8.297 -21.421 -51.371 1.00 47.94 84 SER A O 1
#

Foldseek 3Di:
DDPDDDPVLVVLLVVVCVVPPLVVDDLDLVRLLVVCVVVVVSDPDPVSSSSNSVVSSVVSVVVVVVVVCVVPDDDPPPPPPPDD

pLDDT: mean 82.41, std 15.44, range [44.72, 95.06]

Radius of gyration: 18.57 Å; chains: 1; bounding box: 24×32×65 Å

Secondary structure (DSSP, 8-state):
---PPPHHHHHHHHHHHHHS-GGGS-S-HHHHHHHHHTTGGG-S-HHHHHHHHHHHHHHHHHHHHHHHHHHH------------

Sequence (84 aa):
MGRIRTVEIRSITDKILGKYSLDSFSDKFRDNKERLKSLAEEFPSKKVLNRVAGNITRLFKDKRAEMKELLEGGPQEIEDESLS